Protein AF-A0A3C1VY30-F1 (afdb_monomer_lite)

Sequence (84 aa):
QPADFIVVEFFYAYSTNYSGIYKSNIEGLLVSLIKYSPSTKVIVLVKKKEMQFINVLDAVDYPVHGVLQLPTSIAQMEDLLDIA

Foldseek 3Di:
DAAQEDEEEWDAPPDPPDVVPARIPCLVVQQVCVPPPLNYAYEYEYEPVCVVPPCSSVVHPHDHQYYAYPPHDPVVVCVSVVPD

Radius of gyration: 13.05 Å; chains: 1; bounding box: 40×24×34 Å

Structure (mmCIF, N/CA/C/O backbone):
data_AF-A0A3C1VY30-F1
#
_entry.id   AF-A0A3C1VY30-F1
#
loop_
_atom_site.group_PDB
_atom_site.id
_atom_site.type_symbol
_atom_site.label_atom_id
_atom_site.label_alt_id
_atom_site.label_comp_id
_atom_site.label_asym_id
_atom_site.label_entity_id
_atom_site.label_seq_id
_atom_site.pdbx_PDB_ins_code
_atom_site.Cartn_x
_atom_site.Cartn_y
_atom_site.Cartn_z
_atom_site.occupancy
_atom_site.B_iso_or_equiv
_atom_site.auth_seq_id
_atom_site.auth_comp_id
_atom_site.auth_asym_id
_atom_site.auth_atom_id
_atom_site.pdbx_PDB_model_num
ATOM 1 N N . GLN A 1 1 ? 2.744 0.774 23.831 1.00 64.44 1 GLN A N 1
ATOM 2 C CA . GLN A 1 1 ? 1.542 0.089 23.313 1.00 64.44 1 GLN A CA 1
ATOM 3 C C . GLN A 1 1 ? 1.768 -0.181 21.833 1.00 64.44 1 GLN A C 1
ATOM 5 O O . GLN A 1 1 ? 2.367 0.684 21.200 1.00 64.44 1 GLN A O 1
ATOM 10 N N . PRO A 1 2 ? 1.392 -1.358 21.308 1.00 80.50 2 PRO A N 1
ATOM 11 C CA . PRO A 1 2 ? 1.397 -1.600 19.866 1.00 80.50 2 PRO A CA 1
ATOM 12 C C . PRO A 1 2 ? 0.385 -0.667 19.185 1.00 80.50 2 PRO A C 1
ATOM 14 O O . PRO A 1 2 ? -0.658 -0.378 19.767 1.00 80.50 2 PRO A O 1
ATOM 17 N N . ALA A 1 3 ? 0.718 -0.156 17.999 1.00 89.94 3 ALA A N 1
ATOM 18 C CA . ALA A 1 3 ? -0.197 0.667 17.211 1.00 89.94 3 ALA A CA 1
ATOM 19 C C . ALA A 1 3 ? -1.170 -0.234 16.440 1.00 89.94 3 ALA A C 1
ATOM 21 O O . ALA A 1 3 ? -0.741 -1.242 15.875 1.00 89.94 3 ALA A O 1
ATOM 22 N N . ASP A 1 4 ? -2.446 0.141 16.369 1.00 94.12 4 A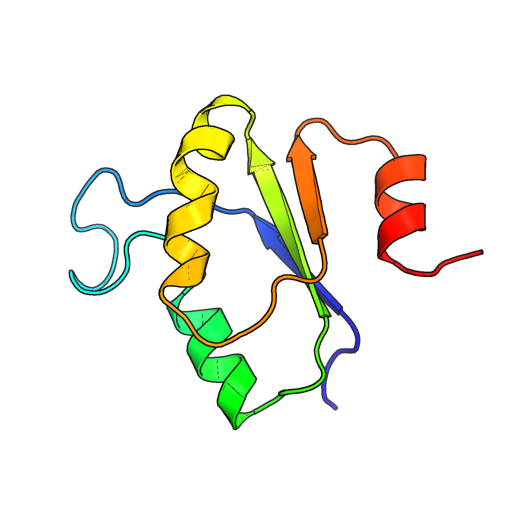SP A N 1
ATOM 23 C CA . ASP A 1 4 ? -3.431 -0.601 15.571 1.00 94.12 4 ASP A CA 1
ATOM 24 C C . ASP A 1 4 ? -3.122 -0.494 14.073 1.00 94.12 4 ASP A C 1
ATOM 26 O O . ASP A 1 4 ? -3.183 -1.485 13.347 1.00 94.12 4 ASP A O 1
ATOM 30 N N . PHE A 1 5 ? -2.695 0.695 13.637 1.00 95.31 5 PHE A N 1
ATOM 31 C CA . PHE A 1 5 ? -2.331 0.989 12.258 1.00 95.31 5 PHE A CA 1
ATOM 32 C C . PHE A 1 5 ? -0.968 1.672 12.163 1.00 95.31 5 PHE A C 1
ATOM 34 O O . PHE A 1 5 ? -0.602 2.499 13.000 1.00 95.31 5 PHE A O 1
ATOM 41 N N . ILE A 1 6 ? -0.247 1.375 11.086 1.00 95.69 6 ILE A N 1
ATOM 42 C CA . ILE A 1 6 ? 0.908 2.142 10.626 1.00 95.69 6 ILE A CA 1
ATOM 43 C C . ILE A 1 6 ? 0.677 2.516 9.166 1.00 95.69 6 ILE A C 1
ATOM 45 O O . ILE A 1 6 ? 0.462 1.651 8.320 1.00 95.69 6 ILE A O 1
ATOM 49 N N . VAL A 1 7 ? 0.753 3.813 8.878 1.00 96.69 7 VAL A N 1
ATOM 50 C CA . VAL A 1 7 ? 0.678 4.351 7.518 1.00 96.69 7 VAL A CA 1
ATOM 51 C C . VAL A 1 7 ? 2.080 4.765 7.090 1.00 96.69 7 VAL A C 1
ATOM 53 O O . VAL A 1 7 ? 2.734 5.543 7.785 1.00 96.69 7 VAL A O 1
ATOM 56 N N . VAL A 1 8 ? 2.557 4.241 5.963 1.00 97.06 8 VAL A N 1
ATOM 57 C CA . VAL A 1 8 ? 3.922 4.483 5.471 1.00 97.06 8 VAL A CA 1
ATOM 58 C C . VAL A 1 8 ? 3.928 4.806 3.991 1.00 97.06 8 VAL A C 1
ATOM 60 O O . VAL A 1 8 ? 3.174 4.220 3.226 1.00 97.06 8 VAL A O 1
ATOM 63 N N . GLU A 1 9 ? 4.808 5.708 3.570 1.00 97.44 9 GLU A N 1
ATOM 64 C CA . GLU A 1 9 ? 5.052 5.943 2.147 1.00 97.44 9 GLU A CA 1
ATOM 65 C C . GLU A 1 9 ? 6.128 4.982 1.625 1.00 97.44 9 GLU A C 1
ATOM 67 O O . GLU A 1 9 ? 7.204 4.845 2.216 1.00 97.44 9 GLU A O 1
ATOM 72 N N . PHE A 1 10 ? 5.820 4.306 0.521 1.00 97.44 10 PHE A N 1
ATOM 73 C CA . PHE A 1 10 ? 6.707 3.378 -0.167 1.00 97.44 10 PHE A CA 1
ATOM 74 C C . PHE A 1 10 ? 7.612 4.103 -1.154 1.00 97.44 10 PHE A C 1
ATOM 76 O O . PHE A 1 10 ? 7.152 4.884 -1.989 1.00 97.44 10 PHE A O 1
ATOM 83 N N . PHE A 1 11 ? 8.886 3.734 -1.114 1.00 94.88 11 PHE A N 1
ATOM 84 C CA . PHE A 1 11 ? 9.898 4.126 -2.078 1.00 94.88 11 PHE A CA 1
ATOM 85 C C . PHE A 1 11 ? 10.650 2.888 -2.546 1.00 94.88 11 PHE A C 1
ATOM 87 O O . PHE A 1 11 ? 11.170 2.116 -1.733 1.00 94.88 11 PHE A O 1
ATOM 94 N N . TYR A 1 12 ? 10.741 2.726 -3.864 1.00 94.00 12 TYR A N 1
ATOM 95 C CA . TYR A 1 12 ? 11.540 1.654 -4.445 1.00 94.00 12 TYR A CA 1
ATOM 96 C C . TYR A 1 12 ? 13.037 1.991 -4.406 1.00 94.00 12 TYR A C 1
ATOM 98 O O . TYR A 1 12 ? 13.462 3.126 -4.647 1.00 94.00 12 TYR A O 1
ATOM 106 N N . ALA A 1 13 ? 13.858 0.980 -4.143 1.00 90.62 13 ALA A N 1
ATOM 107 C CA . ALA A 1 13 ? 15.309 1.067 -4.163 1.00 90.62 13 ALA A CA 1
ATOM 108 C C . ALA A 1 13 ? 15.851 1.037 -5.603 1.00 90.62 13 ALA A C 1
ATOM 110 O O . ALA A 1 13 ? 16.216 -0.013 -6.125 1.00 90.62 13 ALA A O 1
ATOM 111 N N . TYR A 1 14 ? 15.943 2.195 -6.262 1.00 82.12 14 TYR A N 1
ATOM 112 C CA . TYR A 1 14 ? 16.529 2.277 -7.614 1.00 82.12 14 TYR A CA 1
ATOM 113 C C . TYR A 1 14 ? 18.054 2.037 -7.646 1.00 82.12 14 TYR A C 1
ATOM 115 O O . TYR A 1 14 ? 18.615 1.776 -8.707 1.00 82.12 14 TYR A O 1
ATOM 123 N N . SER A 1 15 ? 18.727 2.121 -6.495 1.00 76.25 15 SER A N 1
ATOM 124 C CA . SER A 1 15 ? 20.159 1.846 -6.300 1.00 76.25 15 SER A CA 1
ATOM 125 C C . SER A 1 15 ? 20.391 1.207 -4.923 1.00 76.25 15 SER A C 1
ATOM 127 O O . SER A 1 15 ? 19.436 0.859 -4.230 1.00 76.25 15 SER A O 1
ATOM 129 N N . THR A 1 16 ? 21.645 1.084 -4.480 1.00 63.94 16 THR A N 1
ATOM 130 C CA . THR A 1 16 ? 22.047 0.511 -3.176 1.00 63.94 16 THR A CA 1
ATOM 131 C C . THR A 1 16 ? 21.677 1.384 -1.960 1.00 63.94 16 THR A C 1
ATOM 133 O O . THR A 1 16 ? 22.427 1.452 -0.992 1.00 63.94 16 THR A O 1
ATOM 136 N N . ASN A 1 17 ? 20.548 2.097 -2.006 1.00 63.34 17 ASN A N 1
ATOM 137 C CA . ASN A 1 17 ? 20.106 3.029 -0.958 1.00 63.34 17 ASN A CA 1
ATOM 138 C C . ASN A 1 17 ? 19.526 2.320 0.278 1.00 63.34 17 ASN A C 1
ATOM 140 O O . ASN A 1 17 ? 19.283 2.962 1.296 1.00 63.34 17 ASN A O 1
ATOM 144 N N . TYR A 1 18 ? 19.331 1.005 0.195 1.00 67.62 18 TYR A N 1
ATOM 145 C CA . TYR A 1 18 ? 19.023 0.121 1.319 1.00 67.62 18 TYR A CA 1
ATOM 146 C C . TYR A 1 18 ? 20.112 -0.950 1.409 1.00 67.62 18 TYR A C 1
ATOM 148 O O . TYR A 1 18 ? 20.991 -0.986 0.551 1.00 67.62 18 TYR A O 1
ATOM 156 N N . SER A 1 19 ? 20.092 -1.795 2.445 1.00 66.75 19 SER A N 1
ATOM 157 C CA . SER A 1 19 ? 21.179 -2.705 2.873 1.00 66.75 19 SER A CA 1
ATOM 158 C C . SER A 1 19 ? 21.676 -3.746 1.844 1.00 66.75 19 SER A C 1
ATOM 160 O O . SER A 1 19 ? 22.318 -4.721 2.221 1.00 66.75 19 SER A O 1
ATOM 162 N N . GLY A 1 20 ? 21.356 -3.604 0.557 1.00 70.44 20 GLY A N 1
ATOM 163 C CA . GLY A 1 20 ? 21.616 -4.560 -0.518 1.00 70.44 20 GLY A CA 1
ATOM 164 C C . GLY A 1 20 ? 20.680 -5.768 -0.484 1.00 70.44 20 GLY A C 1
ATOM 165 O O . GLY A 1 20 ? 20.566 -6.476 -1.478 1.00 70.44 20 GLY A O 1
ATOM 166 N N . ILE A 1 21 ? 19.997 -5.975 0.644 1.00 80.38 21 ILE A N 1
ATOM 167 C CA . ILE A 1 21 ? 19.049 -7.064 0.885 1.00 80.38 21 ILE A CA 1
ATOM 168 C C . ILE A 1 21 ? 17.629 -6.617 0.523 1.00 80.38 21 ILE A C 1
ATOM 170 O O . ILE A 1 21 ? 16.915 -7.344 -0.160 1.00 80.38 21 ILE A O 1
ATOM 174 N N . TYR A 1 22 ? 17.243 -5.410 0.944 1.00 88.19 22 TYR A N 1
ATOM 175 C CA . TYR A 1 22 ? 15.903 -4.869 0.721 1.00 88.19 22 TYR A CA 1
ATOM 176 C C . TYR A 1 22 ? 15.816 -4.045 -0.563 1.00 88.19 22 TYR A C 1
ATOM 178 O O . TYR A 1 22 ? 16.741 -3.307 -0.917 1.00 88.19 22 TYR A O 1
ATOM 186 N N . LYS A 1 23 ? 14.673 -4.160 -1.242 1.00 91.75 23 LYS A N 1
ATOM 187 C CA . LYS A 1 23 ? 14.328 -3.447 -2.480 1.00 91.75 23 LYS A CA 1
ATOM 188 C C . LYS A 1 23 ? 13.407 -2.244 -2.241 1.00 91.75 23 LYS A C 1
ATOM 190 O O . LYS A 1 23 ? 12.997 -1.581 -3.192 1.00 91.75 23 LYS A O 1
ATOM 195 N N . SER A 1 24 ? 13.102 -1.936 -0.987 1.00 93.69 24 SER A N 1
ATOM 196 C CA . SER A 1 24 ? 12.254 -0.831 -0.559 1.00 93.69 24 SER A CA 1
ATOM 197 C C . SER A 1 24 ? 12.659 -0.302 0.815 1.00 93.69 24 SER A C 1
ATOM 199 O O . SER A 1 24 ? 13.385 -0.941 1.582 1.00 93.69 24 SER A O 1
ATOM 201 N N . ASN A 1 25 ? 12.130 0.870 1.153 1.00 93.88 25 ASN A N 1
ATOM 202 C CA . ASN A 1 25 ? 12.348 1.514 2.444 1.00 93.88 25 ASN A CA 1
ATOM 203 C C . ASN A 1 25 ? 11.650 0.851 3.634 1.00 93.88 25 ASN A C 1
ATOM 205 O O . ASN A 1 25 ? 12.002 1.166 4.770 1.00 93.88 25 ASN A O 1
ATOM 209 N N . ILE A 1 26 ? 10.666 -0.022 3.400 1.00 95.75 26 ILE A N 1
ATOM 210 C CA . ILE A 1 26 ? 9.790 -0.521 4.468 1.00 95.75 26 ILE A CA 1
ATOM 211 C C . ILE A 1 26 ? 9.948 -2.011 4.778 1.00 95.75 26 ILE A C 1
ATOM 213 O O . ILE A 1 26 ? 9.455 -2.439 5.813 1.00 95.75 26 ILE A O 1
ATOM 217 N N . GLU A 1 27 ? 10.682 -2.803 3.993 1.00 95.06 27 GLU A N 1
ATOM 218 C CA . GLU A 1 27 ? 10.885 -4.233 4.309 1.00 95.06 27 GLU A CA 1
ATOM 219 C C . GLU A 1 27 ? 11.512 -4.448 5.697 1.00 95.06 27 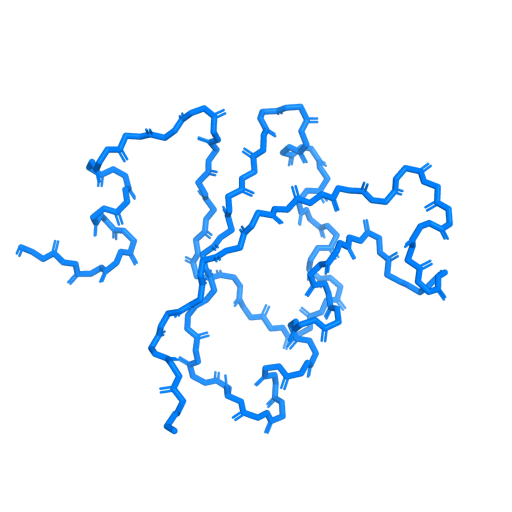GLU A C 1
ATOM 221 O O . GLU A 1 27 ? 11.061 -5.299 6.460 1.00 95.06 27 GLU A O 1
ATOM 226 N N . GLY A 1 28 ? 12.490 -3.623 6.089 1.00 94.06 28 GLY A N 1
ATOM 227 C CA . GLY A 1 28 ? 13.068 -3.687 7.437 1.00 94.06 28 GLY A CA 1
ATOM 228 C C . GLY A 1 28 ? 12.063 -3.359 8.553 1.00 94.06 28 GLY A C 1
ATOM 229 O O . GLY A 1 28 ? 12.131 -3.938 9.642 1.00 94.06 28 GLY A O 1
ATOM 230 N N . LEU A 1 29 ? 11.102 -2.469 8.279 1.00 94.81 29 LEU A N 1
ATOM 231 C CA . LEU A 1 29 ? 9.982 -2.198 9.181 1.00 94.81 29 LEU A CA 1
ATOM 232 C C . LEU A 1 29 ? 9.064 -3.423 9.271 1.00 94.81 29 LEU A C 1
ATOM 234 O O . LEU A 1 29 ? 8.768 -3.852 10.382 1.00 94.81 29 LEU A O 1
ATOM 238 N N . LEU A 1 30 ? 8.673 -4.017 8.139 1.00 96.12 30 LEU A N 1
ATOM 239 C CA . LEU A 1 30 ? 7.824 -5.214 8.100 1.00 96.12 30 LEU A CA 1
ATOM 240 C C . LEU A 1 30 ? 8.445 -6.373 8.899 1.00 96.12 30 LEU A C 1
ATOM 242 O O . LEU A 1 30 ? 7.786 -6.955 9.758 1.00 96.12 30 LEU A O 1
ATOM 246 N N . VAL A 1 31 ? 9.748 -6.626 8.724 1.00 95.75 31 VAL A N 1
ATOM 247 C CA . VAL A 1 31 ? 10.491 -7.627 9.513 1.00 95.75 31 VAL A CA 1
ATOM 248 C C . VAL A 1 31 ? 10.449 -7.320 11.013 1.00 95.75 31 VAL A C 1
ATOM 250 O O . VAL A 1 31 ? 10.321 -8.223 11.841 1.00 95.75 31 VAL A O 1
ATOM 253 N N . SER A 1 32 ? 10.533 -6.044 11.389 1.00 94.44 32 SER A N 1
ATOM 254 C CA . SER A 1 32 ? 10.443 -5.636 12.794 1.00 94.44 32 SER A CA 1
ATOM 255 C C . SER A 1 32 ? 9.037 -5.864 13.362 1.00 94.44 32 SER A C 1
ATOM 257 O O . SER A 1 32 ? 8.901 -6.289 14.512 1.00 94.44 32 SER A O 1
ATOM 259 N N . LEU A 1 33 ? 7.992 -5.634 12.565 1.00 96.12 33 LEU A N 1
ATOM 260 C CA . LEU A 1 33 ? 6.604 -5.826 12.984 1.00 96.12 33 LEU A CA 1
ATOM 261 C C . LEU A 1 33 ? 6.269 -7.295 13.246 1.00 96.12 33 LEU A C 1
ATOM 263 O O . LEU A 1 33 ? 5.577 -7.558 14.227 1.00 96.12 33 LEU A O 1
ATOM 267 N N . ILE A 1 34 ? 6.835 -8.244 12.487 1.00 95.12 34 ILE A N 1
ATOM 268 C CA . ILE A 1 34 ? 6.701 -9.689 12.770 1.00 95.12 34 ILE A CA 1
ATOM 269 C C . ILE A 1 34 ? 7.032 -9.986 14.241 1.00 95.12 34 ILE A C 1
ATOM 271 O O . ILE A 1 34 ? 6.316 -10.722 14.917 1.00 95.12 34 ILE A O 1
ATOM 275 N N . LYS A 1 35 ? 8.115 -9.392 14.754 1.00 94.06 35 LYS A N 1
ATOM 276 C CA . LYS A 1 35 ? 8.610 -9.664 16.107 1.00 94.06 35 LYS A CA 1
ATOM 277 C C . LYS A 1 35 ? 7.920 -8.832 17.184 1.00 94.06 35 LYS A C 1
ATOM 279 O O . LYS A 1 35 ? 7.668 -9.340 18.274 1.00 94.06 35 LYS A O 1
ATOM 284 N N . TYR A 1 36 ? 7.705 -7.545 16.924 1.00 94.62 36 TYR A N 1
ATOM 285 C CA . TYR A 1 36 ? 7.346 -6.589 17.974 1.00 94.62 36 TYR A CA 1
ATOM 286 C C . TYR A 1 36 ? 5.879 -6.159 17.949 1.00 94.62 36 TYR A C 1
ATOM 288 O O . TYR A 1 36 ? 5.389 -5.673 18.966 1.00 94.62 36 TYR A O 1
ATOM 296 N N . SER A 1 37 ? 5.182 -6.312 16.820 1.00 95.56 37 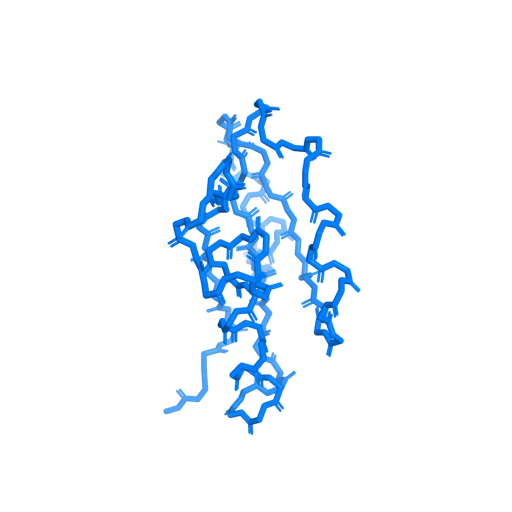SER A N 1
ATOM 297 C CA . SER A 1 37 ? 3.784 -5.899 16.681 1.00 95.56 37 SER A CA 1
ATOM 298 C C . SER A 1 37 ? 3.065 -6.687 15.572 1.00 95.56 37 SER A C 1
ATOM 300 O O . SER A 1 37 ? 2.692 -6.126 14.538 1.00 95.56 37 SER A O 1
ATOM 302 N N . PRO A 1 38 ? 2.871 -8.008 15.749 1.00 94.50 38 PRO A N 1
ATOM 303 C CA . PRO A 1 38 ? 2.351 -8.886 14.698 1.00 94.50 38 PRO A CA 1
ATOM 304 C C . PRO A 1 38 ? 0.903 -8.578 14.287 1.00 94.50 38 PRO A C 1
ATOM 306 O O . PRO A 1 38 ? 0.464 -9.022 13.235 1.00 94.50 38 PRO A O 1
ATOM 309 N N . SER A 1 39 ? 0.165 -7.817 15.099 1.00 94.62 39 SER A N 1
ATOM 310 C CA . SER A 1 39 ? -1.222 -7.422 14.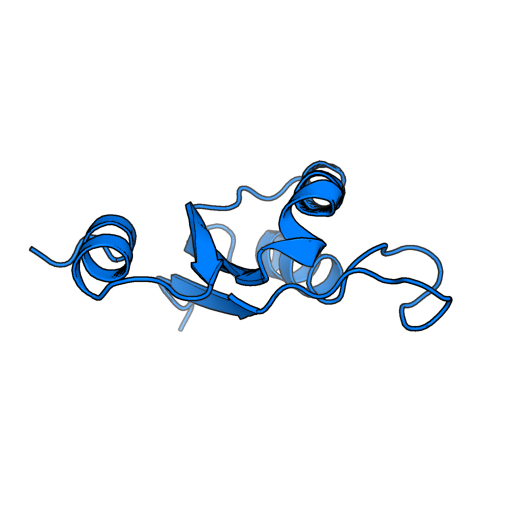838 1.00 94.62 39 SER A CA 1
ATOM 311 C C . SER A 1 39 ? -1.380 -6.027 14.224 1.00 94.62 39 SER A C 1
ATOM 313 O O . SER A 1 39 ? -2.510 -5.619 13.969 1.00 94.62 39 SER A O 1
ATOM 315 N N . THR A 1 40 ? -0.296 -5.268 14.026 1.00 96.25 40 THR A N 1
ATOM 316 C CA . THR A 1 40 ? -0.375 -3.920 13.442 1.00 96.25 40 THR A CA 1
ATOM 317 C C . THR A 1 40 ? -0.758 -3.982 11.966 1.00 96.25 40 THR A C 1
ATOM 319 O O . THR A 1 40 ? -0.078 -4.594 11.151 1.00 96.25 40 THR A O 1
ATOM 322 N N . LYS A 1 41 ? -1.820 -3.282 11.579 1.00 96.75 41 LYS A N 1
ATOM 323 C CA . LYS A 1 41 ? -2.239 -3.181 10.179 1.00 96.75 41 LYS A CA 1
ATOM 324 C C . LYS A 1 41 ? -1.370 -2.163 9.441 1.00 96.75 41 LYS A C 1
ATOM 326 O O . LYS A 1 41 ? -1.312 -0.994 9.822 1.00 96.75 41 LYS A O 1
ATOM 331 N N . VAL A 1 42 ? -0.696 -2.588 8.373 1.00 97.38 42 VAL A N 1
ATOM 332 C CA . VAL A 1 42 ? 0.155 -1.701 7.561 1.00 97.38 42 VAL A CA 1
ATOM 333 C C . VAL A 1 42 ? -0.611 -1.196 6.344 1.00 97.38 42 VAL A C 1
ATOM 335 O O . VAL A 1 42 ? -1.012 -1.986 5.492 1.00 97.38 42 VAL A O 1
ATOM 338 N N . ILE A 1 43 ? -0.773 0.121 6.241 1.00 97.81 43 ILE A N 1
ATOM 339 C CA . ILE A 1 43 ? -1.320 0.801 5.064 1.00 97.81 43 ILE A CA 1
ATOM 340 C C . ILE A 1 43 ? -0.166 1.476 4.325 1.00 97.81 43 ILE A C 1
ATOM 342 O O . ILE A 1 43 ? 0.570 2.283 4.897 1.00 97.81 43 ILE A O 1
ATOM 346 N N . VAL A 1 44 ? -0.009 1.166 3.042 1.00 98.12 44 VAL A N 1
ATOM 347 C CA . VAL A 1 44 ? 1.099 1.678 2.234 1.00 98.12 44 VAL A CA 1
ATOM 348 C C . VAL A 1 44 ? 0.603 2.748 1.268 1.00 98.12 44 VAL A C 1
ATOM 350 O O . VAL A 1 44 ? -0.239 2.489 0.413 1.00 98.12 44 VAL A O 1
ATOM 353 N N . LEU A 1 45 ? 1.154 3.953 1.367 1.00 98.31 45 LEU A N 1
ATOM 354 C CA . LEU A 1 45 ? 0.978 5.020 0.389 1.00 98.31 45 LEU A CA 1
ATOM 355 C C . LEU A 1 45 ? 2.009 4.849 -0.727 1.00 98.31 45 LEU A C 1
ATOM 357 O O . LEU A 1 45 ? 3.204 4.744 -0.459 1.00 98.31 45 LEU A O 1
ATOM 361 N N . VAL A 1 46 ? 1.574 4.848 -1.984 1.00 98.25 46 VAL A N 1
ATOM 362 C CA . VAL A 1 46 ? 2.460 4.599 -3.131 1.00 98.25 46 VAL A CA 1
ATOM 363 C C . VAL A 1 46 ? 2.212 5.632 -4.219 1.00 98.25 46 VAL A C 1
ATOM 365 O O . VAL A 1 46 ? 1.080 5.854 -4.644 1.00 98.25 46 VAL A O 1
ATOM 368 N N . LYS A 1 47 ? 3.264 6.257 -4.752 1.00 97.94 47 LYS A N 1
ATOM 369 C CA . LYS A 1 47 ? 3.115 7.102 -5.946 1.00 97.94 47 LYS A CA 1
ATOM 370 C C . LYS A 1 47 ? 2.755 6.246 -7.161 1.00 97.94 47 LYS A C 1
ATOM 372 O O . LYS A 1 47 ? 3.339 5.188 -7.362 1.00 97.94 47 LYS A O 1
ATOM 377 N N . LYS A 1 48 ? 1.912 6.756 -8.069 1.00 97.25 48 LYS A N 1
ATOM 378 C CA . LYS A 1 48 ? 1.531 6.062 -9.322 1.00 97.25 48 LYS A CA 1
ATOM 379 C C . LYS A 1 48 ? 2.712 5.425 -10.078 1.00 97.25 48 LYS A C 1
ATOM 381 O O . LYS A 1 48 ? 2.595 4.306 -10.559 1.00 97.25 48 LYS A O 1
ATOM 386 N N . LYS A 1 49 ? 3.856 6.117 -10.167 1.00 96.38 49 LYS A N 1
ATOM 387 C CA . LYS A 1 49 ? 5.065 5.615 -10.854 1.00 96.38 49 LYS A CA 1
ATOM 388 C C . LYS A 1 49 ? 5.726 4.414 -10.156 1.00 96.38 49 LYS A C 1
ATOM 390 O O . LYS A 1 49 ? 6.449 3.664 -10.803 1.00 96.38 49 LYS A O 1
ATOM 395 N N . GLU A 1 50 ? 5.497 4.258 -8.854 1.00 96.62 50 GLU A N 1
ATOM 396 C CA . GLU A 1 50 ? 6.121 3.245 -7.995 1.00 96.62 50 GLU A CA 1
ATOM 397 C C . GLU A 1 50 ? 5.213 2.034 -7.755 1.00 96.62 50 GLU A C 1
ATOM 399 O O . GLU A 1 50 ? 5.700 1.002 -7.308 1.00 96.62 50 GLU A O 1
ATOM 404 N N . MET A 1 51 ? 3.930 2.109 -8.135 1.00 97.12 51 MET A N 1
ATOM 405 C CA . MET A 1 51 ? 2.971 0.997 -8.023 1.00 97.12 51 MET A CA 1
ATOM 406 C C . MET A 1 51 ? 3.468 -0.295 -8.673 1.00 97.12 51 MET A C 1
ATOM 408 O O . MET A 1 51 ? 3.209 -1.377 -8.162 1.00 97.12 51 MET A O 1
ATOM 412 N N . GLN A 1 52 ? 4.217 -0.189 -9.772 1.00 96.19 52 GLN A N 1
ATOM 413 C CA . GLN A 1 52 ? 4.781 -1.344 -10.476 1.00 96.19 52 GLN A CA 1
ATOM 414 C C . GLN A 1 52 ? 5.793 -2.153 -9.643 1.00 96.19 52 GLN A C 1
ATOM 416 O O . GLN A 1 52 ? 6.107 -3.278 -10.014 1.00 96.19 52 GLN A O 1
ATOM 421 N N . PHE A 1 53 ? 6.314 -1.588 -8.548 1.00 96.31 53 PHE A N 1
ATOM 422 C CA . PHE A 1 53 ? 7.331 -2.213 -7.702 1.00 96.31 53 PHE A CA 1
ATOM 423 C C . PHE A 1 53 ? 6.788 -2.693 -6.355 1.00 96.31 53 PHE A C 1
ATOM 425 O O . PHE A 1 53 ? 7.559 -3.183 -5.538 1.00 96.31 53 PHE A O 1
ATOM 432 N N . ILE A 1 54 ? 5.491 -2.537 -6.081 1.00 95.94 54 ILE A N 1
ATOM 433 C CA . ILE A 1 54 ? 4.939 -2.805 -4.745 1.00 95.94 54 ILE A CA 1
ATOM 434 C C . ILE A 1 54 ? 5.053 -4.279 -4.329 1.00 95.94 54 ILE A C 1
ATOM 436 O O . ILE A 1 54 ? 5.183 -4.584 -3.150 1.00 95.94 54 ILE A O 1
ATOM 440 N N . ASN A 1 55 ? 5.091 -5.186 -5.305 1.00 95.06 55 ASN A N 1
ATOM 441 C CA . ASN A 1 55 ? 5.228 -6.629 -5.105 1.00 95.06 55 ASN A CA 1
ATOM 442 C C . ASN A 1 55 ? 6.571 -7.051 -4.486 1.00 95.06 55 ASN A C 1
ATOM 444 O O . ASN A 1 55 ? 6.728 -8.199 -4.089 1.00 95.06 55 ASN A O 1
ATOM 448 N N . VAL A 1 56 ? 7.560 -6.156 -4.378 1.00 94.38 56 VAL A N 1
ATOM 449 C CA . VAL A 1 56 ? 8.783 -6.477 -3.623 1.00 94.38 56 VAL A CA 1
ATOM 450 C C . VAL A 1 56 ? 8.506 -6.711 -2.141 1.00 94.38 56 VAL A C 1
ATOM 452 O O . VAL A 1 56 ? 9.282 -7.407 -1.494 1.00 94.38 56 VAL A O 1
ATOM 455 N N . LEU A 1 57 ? 7.405 -6.165 -1.614 1.00 95.62 57 LEU A N 1
ATOM 456 C CA . LEU A 1 57 ? 6.992 -6.378 -0.229 1.00 95.62 57 LEU A CA 1
ATOM 457 C C . LEU A 1 57 ? 6.580 -7.830 0.040 1.00 95.62 57 LEU A C 1
ATOM 459 O O . LEU A 1 57 ? 6.742 -8.285 1.167 1.00 95.62 57 LEU A O 1
ATOM 463 N N . ASP A 1 58 ? 6.161 -8.576 -0.989 1.00 94.12 58 ASP A N 1
ATOM 464 C CA . ASP A 1 58 ? 5.782 -9.993 -0.885 1.00 94.12 58 ASP A CA 1
ATOM 465 C C . ASP A 1 58 ? 6.968 -10.891 -0.481 1.00 94.12 58 ASP A C 1
ATOM 467 O O . ASP A 1 58 ? 6.787 -12.044 -0.097 1.00 94.12 58 ASP A O 1
ATOM 471 N N . ALA A 1 59 ? 8.203 -10.376 -0.565 1.00 93.25 59 ALA A N 1
ATOM 472 C CA . ALA A 1 59 ? 9.397 -11.064 -0.082 1.00 93.25 59 ALA A CA 1
ATOM 473 C C . ALA A 1 59 ? 9.486 -11.119 1.454 1.00 93.25 59 ALA A C 1
ATOM 475 O O . ALA A 1 59 ? 10.291 -11.884 1.991 1.00 93.25 59 ALA A O 1
ATOM 476 N N . VAL A 1 60 ? 8.693 -10.310 2.163 1.00 94.50 60 VAL A N 1
ATOM 477 C CA . VAL A 1 60 ? 8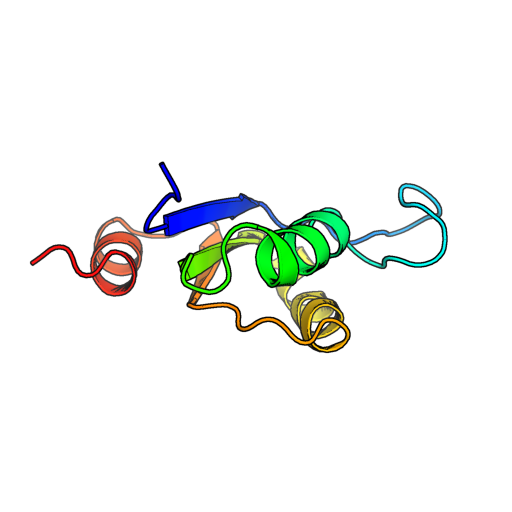.608 -10.315 3.624 1.00 94.50 60 VAL A CA 1
ATOM 478 C C . VAL A 1 60 ? 7.300 -10.977 4.033 1.00 94.50 60 VAL A C 1
ATOM 480 O O . VAL A 1 60 ? 6.232 -10.569 3.593 1.00 94.50 60 VAL A O 1
ATOM 483 N N . ASP A 1 61 ? 7.384 -11.974 4.915 1.00 93.69 61 ASP A N 1
ATOM 484 C CA . ASP A 1 61 ? 6.229 -12.706 5.451 1.00 93.69 61 ASP A CA 1
ATOM 485 C C . ASP A 1 61 ? 5.460 -11.865 6.491 1.00 93.69 61 ASP A C 1
ATOM 487 O O . ASP A 1 61 ? 5.418 -12.167 7.684 1.00 93.69 61 ASP A O 1
ATOM 491 N N . TYR A 1 62 ? 4.928 -10.725 6.043 1.00 95.19 62 TYR A N 1
ATOM 492 C CA . TYR A 1 62 ? 4.080 -9.833 6.823 1.00 95.19 62 TYR A CA 1
ATOM 493 C C . TYR A 1 62 ? 3.015 -9.191 5.924 1.00 95.19 62 TYR A C 1
ATOM 495 O O . TYR A 1 62 ? 3.361 -8.556 4.925 1.00 95.19 62 TYR A O 1
ATOM 503 N N . PRO A 1 63 ? 1.721 -9.305 6.266 1.00 94.06 63 PRO A N 1
ATOM 504 C CA . PRO A 1 63 ? 0.653 -8.825 5.403 1.00 94.06 63 PRO A CA 1
ATOM 505 C C . PRO A 1 63 ? 0.600 -7.294 5.349 1.00 94.06 63 PRO A C 1
ATOM 507 O O . PRO A 1 63 ? 0.634 -6.605 6.370 1.00 94.06 63 PRO A O 1
ATOM 510 N N . VAL A 1 64 ? 0.427 -6.759 4.142 1.00 96.00 64 VAL A N 1
ATOM 511 C CA . VAL A 1 64 ? 0.006 -5.369 3.935 1.00 96.00 64 VAL A CA 1
ATOM 512 C C . VAL A 1 64 ? -1.522 -5.324 3.988 1.00 96.00 64 VAL A C 1
ATOM 514 O O . VAL A 1 64 ? -2.187 -6.002 3.210 1.00 96.00 64 VAL A O 1
ATOM 517 N N . HIS A 1 65 ? -2.080 -4.529 4.905 1.00 96.44 65 HIS A N 1
ATOM 518 C CA . HIS A 1 65 ? -3.532 -4.382 5.100 1.00 96.44 65 HIS A CA 1
ATOM 519 C C . HIS A 1 65 ? -4.196 -3.671 3.918 1.00 96.44 65 HIS A C 1
ATOM 521 O O . HIS A 1 65 ? -5.290 -4.037 3.502 1.00 96.44 65 HIS A O 1
ATOM 527 N N . GLY A 1 66 ? -3.521 -2.676 3.343 1.00 96.69 66 GLY A N 1
ATOM 528 C CA . GLY A 1 66 ? -4.019 -1.980 2.164 1.00 96.69 66 GLY A CA 1
ATOM 529 C C . GLY A 1 66 ? -2.971 -1.097 1.504 1.00 96.69 66 GLY A C 1
ATOM 530 O O . GLY A 1 66 ? -1.974 -0.713 2.117 1.00 96.69 66 GLY A O 1
ATOM 531 N N . VAL A 1 67 ? -3.208 -0.764 0.236 1.00 97.56 67 VAL A N 1
ATOM 532 C CA . VAL A 1 67 ? -2.346 0.121 -0.553 1.00 97.56 67 VAL A CA 1
ATOM 533 C C . VAL A 1 67 ? -3.182 1.275 -1.097 1.00 97.56 67 VAL A C 1
ATOM 535 O O . VAL A 1 67 ? -4.187 1.055 -1.768 1.00 97.56 67 VAL A O 1
ATOM 538 N N . LEU A 1 68 ? -2.743 2.506 -0.845 1.00 97.75 68 LEU A N 1
ATOM 539 C CA . LEU A 1 68 ? -3.348 3.728 -1.367 1.00 97.75 68 LEU A CA 1
ATOM 540 C C . LEU A 1 68 ? -2.417 4.360 -2.396 1.00 97.75 68 LEU A C 1
ATOM 542 O O . LEU A 1 68 ? -1.327 4.839 -2.073 1.00 97.75 68 LEU A O 1
ATOM 546 N N . GLN A 1 69 ? -2.856 4.396 -3.652 1.00 97.94 69 GLN A N 1
ATOM 547 C CA . GLN A 1 69 ? -2.127 5.123 -4.682 1.00 97.94 69 GLN A CA 1
ATOM 548 C C . GLN A 1 69 ? -2.328 6.633 -4.495 1.00 97.94 69 GLN A C 1
ATOM 550 O O . GLN A 1 69 ? -3.456 7.112 -4.461 1.00 97.94 69 GLN A O 1
ATOM 555 N N . LEU A 1 70 ? -1.238 7.398 -4.444 1.00 97.25 70 LEU A N 1
ATOM 556 C CA . LEU A 1 70 ? -1.275 8.855 -4.359 1.00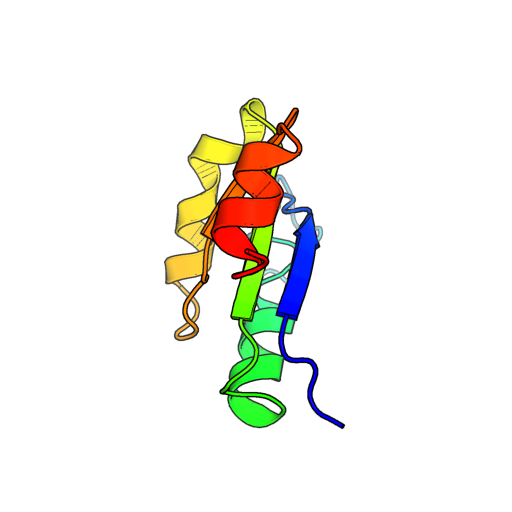 97.25 70 LEU A CA 1
ATOM 557 C C . LEU A 1 70 ? -1.510 9.511 -5.740 1.00 97.25 70 LEU A C 1
ATOM 559 O O . LEU A 1 70 ? -0.892 9.085 -6.728 1.00 97.25 70 LEU A O 1
ATOM 563 N N . PRO A 1 71 ? -2.318 10.591 -5.815 1.00 96.69 71 PRO A N 1
ATOM 564 C CA . PRO A 1 71 ? -3.131 11.143 -4.724 1.00 96.69 71 PRO A CA 1
ATOM 565 C C . PRO A 1 71 ? -4.315 10.223 -4.375 1.00 96.69 71 PRO A C 1
ATOM 567 O O . PRO A 1 71 ? -4.929 9.651 -5.272 1.00 96.69 71 PRO A O 1
ATOM 570 N N . THR A 1 72 ? -4.628 10.117 -3.081 1.00 95.31 72 THR A N 1
ATOM 571 C CA . THR A 1 72 ? -5.766 9.345 -2.547 1.00 95.31 72 THR A CA 1
ATOM 572 C C . THR A 1 72 ? -6.897 10.282 -2.111 1.00 95.31 72 THR A C 1
ATOM 574 O O . THR A 1 72 ? -6.657 11.470 -1.883 1.00 95.31 72 THR A O 1
ATOM 577 N N . SER A 1 73 ? -8.123 9.770 -1.988 1.00 95.69 73 SER A N 1
ATOM 578 C CA . SER A 1 73 ? -9.260 10.493 -1.401 1.00 95.69 73 SER A CA 1
ATOM 579 C C . SER A 1 73 ? -9.443 10.176 0.089 1.00 95.69 73 SER A C 1
ATOM 581 O O . SER A 1 73 ? -8.923 9.174 0.579 1.00 95.69 73 SER A O 1
ATOM 583 N N . ILE A 1 74 ? -10.210 11.018 0.795 1.00 94.31 74 ILE A N 1
ATOM 584 C CA . ILE A 1 74 ? -10.608 10.782 2.196 1.00 94.31 74 ILE A CA 1
ATOM 585 C C . ILE A 1 74 ? -11.395 9.472 2.313 1.00 94.31 74 ILE A C 1
ATOM 587 O O . ILE A 1 74 ? -11.041 8.641 3.138 1.00 94.31 74 ILE A O 1
ATOM 591 N N . ALA A 1 75 ? -12.361 9.238 1.420 1.00 94.44 75 ALA A N 1
ATOM 592 C CA . ALA A 1 75 ? -13.158 8.010 1.417 1.00 94.44 75 ALA A CA 1
ATOM 593 C C . ALA A 1 75 ? -12.287 6.744 1.312 1.00 94.44 75 ALA A C 1
ATOM 595 O O . ALA A 1 75 ? -12.470 5.798 2.065 1.00 94.44 75 ALA A O 1
ATOM 596 N N . GLN A 1 76 ? -11.266 6.750 0.444 1.00 94.56 76 GLN A N 1
ATOM 597 C CA . GLN A 1 76 ? -10.335 5.619 0.332 1.00 94.56 76 GLN A CA 1
ATOM 598 C C . GLN A 1 76 ? -9.505 5.401 1.607 1.00 94.56 76 GLN A C 1
ATOM 600 O O . GLN A 1 76 ? -9.105 4.276 1.896 1.00 94.56 76 GLN A O 1
ATOM 605 N N . MET A 1 77 ? -9.202 6.470 2.352 1.00 94.06 77 MET A N 1
ATOM 606 C CA . MET A 1 77 ? -8.505 6.365 3.635 1.00 94.06 77 MET A CA 1
ATOM 607 C C . MET A 1 77 ? -9.429 5.811 4.725 1.00 94.06 77 MET A C 1
ATOM 609 O O . MET A 1 77 ? -9.005 4.938 5.478 1.00 94.06 77 MET A O 1
ATOM 613 N N . GLU A 1 78 ? -10.669 6.297 4.795 1.00 94.12 78 GLU A N 1
ATOM 614 C CA . GLU A 1 78 ? -11.693 5.843 5.746 1.00 94.12 78 GLU A CA 1
ATOM 615 C C . GLU A 1 78 ? -11.995 4.349 5.570 1.00 94.12 78 GLU A C 1
ATOM 617 O O . GLU A 1 78 ? -11.951 3.609 6.554 1.00 94.12 78 GLU A O 1
ATOM 622 N N . ASP A 1 79 ? -12.142 3.890 4.319 1.00 93.19 79 ASP A N 1
ATOM 623 C CA . ASP A 1 79 ? -12.358 2.478 3.969 1.00 93.19 79 ASP A CA 1
ATOM 624 C C . ASP A 1 79 ? -11.275 1.544 4.542 1.00 93.19 79 ASP A C 1
ATOM 626 O O . ASP A 1 79 ? -11.558 0.395 4.876 1.00 93.19 79 ASP A O 1
ATOM 630 N N . LEU A 1 80 ? -10.023 2.011 4.653 1.00 93.44 80 LEU A N 1
ATOM 631 C CA . LEU A 1 80 ? -8.913 1.205 5.176 1.00 93.44 80 LEU A CA 1
ATOM 632 C C . LEU A 1 80 ? -8.705 1.333 6.683 1.00 93.44 80 LEU A C 1
ATOM 634 O O . LEU A 1 80 ? -8.120 0.430 7.286 1.00 93.44 80 LEU A O 1
ATOM 638 N N . LEU A 1 81 ? -9.119 2.451 7.278 1.00 90.69 81 LEU A N 1
ATOM 639 C CA . LEU A 1 81 ? -8.954 2.707 8.708 1.00 90.69 81 LEU A CA 1
ATOM 640 C C . LEU A 1 81 ? -10.063 2.071 9.556 1.00 90.69 81 LEU A C 1
ATOM 642 O O . LEU A 1 81 ? -10.007 2.169 10.780 1.00 90.69 81 LEU A O 1
ATOM 646 N N . ASP A 1 82 ? -11.039 1.410 8.927 1.00 80.81 82 ASP A N 1
ATOM 647 C CA . ASP A 1 82 ? -12.228 0.863 9.586 1.00 80.81 82 ASP A CA 1
ATOM 648 C C . ASP A 1 82 ? -12.991 1.950 10.387 1.00 80.81 82 ASP A C 1
ATOM 650 O O . ASP A 1 82 ? -13.606 1.668 11.418 1.00 80.81 82 ASP A O 1
ATOM 654 N N . ILE A 1 83 ? -12.924 3.211 9.934 1.00 67.75 83 ILE A N 1
ATOM 655 C CA . ILE A 1 83 ? -13.615 4.352 10.551 1.00 67.75 83 ILE A CA 1
ATOM 656 C C . ILE A 1 83 ? -14.955 4.514 9.829 1.00 67.75 83 ILE A C 1
ATOM 658 O O . ILE A 1 83 ? -14.982 4.924 8.671 1.00 67.75 83 ILE A O 1
ATOM 662 N N . ALA A 1 84 ? -16.041 4.145 10.512 1.00 52.25 84 ALA A N 1
ATOM 663 C CA . ALA A 1 84 ? -17.422 4.328 10.058 1.00 52.25 84 ALA A CA 1
ATOM 664 C C . ALA A 1 84 ? -17.986 5.703 10.444 1.00 52.25 84 ALA A C 1
ATOM 666 O O . ALA A 1 84 ? -17.621 6.207 11.534 1.00 52.25 84 ALA A O 1
#

Secondary structure (DSSP, 8-state):
---SEEEEEE-B-SSS-S-SS-SBSSHHHHHHHHHH-TTPEEEEEEETTTGGGGGGGGGSSS-EEEEEEES--HHHHHHHHT--

pLDDT: mean 91.43, std 9.75, range [52.25, 98.31]